Protein AF-A0A7S4IG69-F1 (afdb_monomer_lite)

Sequence (110 aa):
RLGRREEQRDLALACLEMPLWTIGATLPEVVKAAQLEHVADVFELFKRLDDELREQQDAPPRTERELSLRRALEAMDKVVRQRGGWDATRPAVAQALVEAGLPDAAQLAA

Secondary structure (DSSP, 8-state):
---HHHHHHHHHHHHHHSGGGGSSS-HHHHHHHTT-TT-S-HHHHHHHHHHHHHHHTTPPPPPHHHHHHHHHHHHHHHHHHHT--HHHHHHHHHHHHHHTT-HHHHHHH-

Organism: NCBI:txid72548

pLDDT: mean 85.39, std 8.2, range [52.72, 95.69]

Structure (mmCIF, N/CA/C/O backbone):
data_AF-A0A7S4IG69-F1
#
_entry.id   AF-A0A7S4IG69-F1
#
loop_
_atom_site.group_PDB
_atom_site.id
_atom_site.type_symbol
_atom_site.label_atom_id
_atom_site.label_alt_id
_atom_site.label_comp_id
_atom_site.label_asym_id
_atom_site.label_entity_id
_atom_site.label_seq_id
_atom_site.pdbx_PDB_ins_code
_atom_site.Cartn_x
_atom_site.Cartn_y
_atom_site.Cartn_z
_atom_site.occupancy
_atom_site.B_iso_or_equiv
_atom_site.auth_seq_id
_atom_site.auth_comp_id
_atom_site.auth_asym_id
_atom_site.auth_atom_id
_atom_site.pdbx_PDB_model_num
ATOM 1 N N . ARG A 1 1 ? 8.207 -12.059 27.969 1.00 52.72 1 ARG A N 1
ATOM 2 C CA . ARG A 1 1 ? 6.755 -12.113 27.685 1.00 52.72 1 ARG A CA 1
ATOM 3 C C . ARG A 1 1 ? 6.360 -10.695 27.338 1.00 52.72 1 ARG A C 1
ATOM 5 O O . ARG A 1 1 ? 6.442 -9.865 28.234 1.00 52.72 1 ARG A O 1
ATOM 12 N N . LEU A 1 2 ? 6.066 -10.422 26.069 1.00 54.41 2 LEU A N 1
ATOM 13 C CA . LEU A 1 2 ? 5.456 -9.151 25.686 1.00 54.41 2 LEU A CA 1
ATOM 14 C C . LEU A 1 2 ? 4.099 -9.053 26.403 1.00 54.41 2 LEU A C 1
ATOM 16 O O . LEU A 1 2 ? 3.459 -10.069 26.687 1.00 54.41 2 LEU A O 1
ATOM 20 N N . GLY A 1 3 ? 3.708 -7.857 26.819 1.00 73.88 3 GLY A N 1
ATOM 21 C CA . GLY A 1 3 ? 2.386 -7.624 27.383 1.00 73.88 3 GLY A CA 1
ATOM 22 C C . GLY A 1 3 ? 1.320 -7.785 26.299 1.00 73.88 3 GLY A C 1
ATOM 23 O O . GLY A 1 3 ? 1.557 -7.458 25.140 1.00 73.88 3 GLY A O 1
ATOM 24 N N . ARG A 1 4 ? 0.102 -8.201 26.675 1.00 79.62 4 ARG A N 1
ATOM 25 C CA . ARG A 1 4 ? -1.038 -8.353 25.739 1.00 79.62 4 ARG A CA 1
ATOM 26 C C . ARG A 1 4 ? -1.280 -7.118 24.854 1.00 79.62 4 ARG A C 1
ATOM 28 O O . ARG A 1 4 ? -1.798 -7.237 23.753 1.00 79.62 4 ARG A O 1
ATOM 35 N N . ARG A 1 5 ? -0.915 -5.927 25.343 1.00 83.56 5 ARG A N 1
ATOM 36 C CA . ARG A 1 5 ? -1.039 -4.650 24.623 1.00 83.56 5 ARG A CA 1
ATOM 37 C C . ARG A 1 5 ? -0.010 -4.486 23.498 1.00 83.56 5 ARG A C 1
ATOM 39 O O . ARG A 1 5 ? -0.321 -3.858 22.495 1.00 83.56 5 ARG A O 1
ATOM 46 N N . GLU A 1 6 ? 1.195 -5.020 23.671 1.00 84.44 6 GLU A N 1
ATOM 47 C CA . GLU A 1 6 ? 2.258 -4.983 22.658 1.00 84.44 6 GLU A CA 1
ATOM 48 C C . GLU A 1 6 ? 1.932 -5.972 21.537 1.00 84.44 6 GLU A C 1
ATOM 50 O O . GLU A 1 6 ? 1.924 -5.586 20.377 1.00 84.44 6 GLU A O 1
ATOM 55 N N . GLU A 1 7 ? 1.501 -7.187 21.891 1.00 86.19 7 GLU A N 1
ATOM 56 C CA . GLU A 1 7 ? 1.022 -8.191 20.927 1.00 86.19 7 GLU A CA 1
ATOM 57 C C . GLU A 1 7 ? -0.168 -7.671 20.101 1.00 86.19 7 GLU A C 1
ATOM 59 O O . GLU A 1 7 ? -0.216 -7.847 18.885 1.00 86.19 7 GLU A O 1
ATOM 64 N N . GLN A 1 8 ? -1.113 -6.975 20.747 1.00 87.88 8 GLN A N 1
ATOM 65 C CA . GLN A 1 8 ? -2.240 -6.342 20.060 1.00 87.88 8 GLN A CA 1
ATOM 66 C C . GLN A 1 8 ? -1.788 -5.242 19.092 1.00 87.88 8 GLN A C 1
ATOM 68 O O . GLN A 1 8 ? -2.339 -5.134 17.997 1.00 87.88 8 GLN A O 1
ATOM 73 N N . ARG A 1 9 ? -0.809 -4.422 19.490 1.00 89.56 9 ARG A N 1
ATOM 74 C CA . ARG A 1 9 ? -0.269 -3.359 18.637 1.00 89.56 9 ARG A CA 1
ATOM 75 C C . ARG A 1 9 ? 0.434 -3.944 17.419 1.00 89.56 9 ARG A C 1
ATOM 77 O O . ARG A 1 9 ? 0.191 -3.480 16.312 1.00 89.56 9 ARG A O 1
ATOM 84 N N . ASP A 1 10 ? 1.267 -4.958 17.614 1.00 88.19 10 ASP A N 1
ATOM 85 C CA . ASP A 1 10 ? 2.042 -5.568 16.535 1.00 88.19 10 ASP A CA 1
ATOM 86 C C . ASP A 1 10 ? 1.117 -6.292 15.539 1.00 88.19 10 ASP A C 1
ATOM 88 O O . ASP A 1 10 ? 1.279 -6.151 14.327 1.00 88.19 10 ASP A O 1
ATOM 92 N N . LEU A 1 11 ? 0.066 -6.963 16.031 1.00 88.25 11 LEU A N 1
ATOM 93 C CA . LEU A 1 11 ? -0.987 -7.508 15.171 1.00 88.25 11 LEU A CA 1
ATOM 94 C C . LEU A 1 11 ? -1.722 -6.403 14.401 1.00 88.25 11 LEU A C 1
ATOM 96 O O . LEU A 1 11 ? -1.999 -6.559 13.215 1.00 88.25 11 LEU A O 1
ATOM 100 N N . ALA A 1 12 ? -2.034 -5.283 15.055 1.00 89.00 12 ALA A N 1
ATOM 101 C CA . ALA A 1 12 ? -2.691 -4.162 14.397 1.00 89.00 12 ALA A CA 1
ATOM 102 C C . ALA A 1 12 ? -1.810 -3.530 13.306 1.00 89.00 12 ALA A C 1
ATOM 104 O O . ALA A 1 12 ? -2.332 -3.181 12.254 1.00 89.00 12 ALA A O 1
ATOM 105 N N . LEU A 1 13 ? -0.492 -3.441 13.512 1.00 87.75 13 LEU A N 1
ATOM 106 C CA . LEU A 1 13 ? 0.461 -2.998 12.488 1.00 87.75 13 LEU A CA 1
ATOM 107 C C . LEU A 1 13 ? 0.479 -3.951 11.284 1.00 87.75 13 LEU A C 1
ATOM 109 O O . LEU A 1 13 ? 0.338 -3.494 10.153 1.00 87.75 13 LEU A O 1
ATOM 113 N N . ALA A 1 14 ? 0.528 -5.267 11.513 1.00 86.25 14 ALA A N 1
ATOM 114 C CA . ALA A 1 14 ? 0.437 -6.258 10.436 1.00 86.25 14 ALA A CA 1
ATOM 115 C C . ALA A 1 14 ? -0.900 -6.170 9.668 1.00 86.25 14 ALA A C 1
ATOM 117 O O . ALA A 1 14 ? -0.945 -6.306 8.445 1.00 86.25 14 ALA A O 1
ATOM 118 N N . CYS A 1 15 ? -1.996 -5.882 10.379 1.00 85.25 15 CYS A N 1
ATOM 119 C CA . CYS A 1 15 ? -3.307 -5.621 9.785 1.00 85.25 15 CYS A CA 1
ATOM 120 C C . CYS A 1 15 ? -3.397 -4.297 9.019 1.00 85.25 15 CYS A C 1
ATOM 122 O O . CYS A 1 15 ? -4.439 -4.068 8.411 1.00 85.25 15 CYS A O 1
ATOM 124 N N . LEU A 1 16 ? -2.393 -3.416 9.084 1.00 83.25 16 LEU A N 1
ATOM 125 C CA . LEU A 1 16 ? -2.308 -2.202 8.268 1.00 83.25 16 LEU A CA 1
ATOM 126 C C . LEU A 1 16 ? -1.406 -2.394 7.042 1.00 83.25 16 LEU A C 1
ATOM 128 O O . LEU A 1 16 ? -1.680 -1.789 6.009 1.00 83.25 16 LEU A O 1
ATOM 132 N N . GLU A 1 17 ? -0.375 -3.241 7.134 1.00 77.50 17 GLU A N 1
ATOM 133 C CA . GLU A 1 17 ? 0.477 -3.618 5.991 1.00 77.50 17 GLU A CA 1
ATOM 134 C C . GLU A 1 17 ? -0.292 -4.428 4.943 1.00 77.50 17 GLU A C 1
ATOM 136 O O . GLU A 1 17 ? -0.147 -4.226 3.738 1.00 77.50 17 GLU A O 1
ATOM 141 N N . MET A 1 18 ? -1.150 -5.334 5.407 1.00 73.19 18 MET A N 1
ATOM 142 C CA . MET A 1 18 ? -2.124 -6.036 4.580 1.00 73.19 18 MET A CA 1
ATOM 143 C C . MET A 1 18 ? -3.503 -5.488 4.923 1.00 73.19 18 MET A C 1
ATOM 145 O O . MET A 1 18 ? -3.765 -5.303 6.106 1.00 73.19 18 MET A O 1
ATOM 149 N N . PRO A 1 19 ? -4.431 -5.281 3.971 1.00 69.31 19 PRO A N 1
ATOM 150 C CA . PRO A 1 19 ? -5.739 -4.684 4.248 1.00 69.31 19 PRO A CA 1
ATOM 151 C C . PRO A 1 19 ? -6.694 -5.632 5.004 1.00 69.31 19 PRO A C 1
ATOM 153 O O . PRO A 1 19 ? -7.892 -5.655 4.744 1.00 69.31 19 PRO A O 1
ATOM 156 N N . LEU A 1 20 ? -6.196 -6.423 5.959 1.00 75.25 20 LEU A N 1
ATOM 157 C CA . LEU A 1 20 ? -6.970 -7.306 6.833 1.00 75.25 20 LEU A CA 1
ATOM 158 C C . LEU A 1 20 ? -7.932 -6.525 7.726 1.00 75.25 20 LEU A C 1
ATOM 160 O O . LEU A 1 20 ? -8.941 -7.075 8.153 1.00 75.25 20 LEU A O 1
ATOM 164 N N . TRP A 1 21 ? -7.683 -5.229 7.938 1.00 74.56 21 TRP A N 1
ATOM 165 C CA . TRP A 1 21 ? -8.659 -4.322 8.537 1.00 74.56 21 TRP A CA 1
ATOM 166 C C . TRP A 1 21 ? -9.975 -4.254 7.750 1.00 74.56 21 TRP A C 1
ATOM 168 O O . TRP A 1 21 ? -10.957 -3.786 8.296 1.00 74.56 21 TRP A O 1
ATOM 178 N N . THR A 1 22 ? -10.046 -4.723 6.500 1.00 74.00 22 THR A N 1
ATOM 179 C CA . THR A 1 22 ? -11.320 -4.861 5.766 1.00 74.00 22 THR A CA 1
ATOM 180 C C . THR A 1 22 ? -12.165 -6.049 6.246 1.00 74.00 22 THR A C 1
ATOM 182 O O . THR A 1 22 ? -13.339 -6.155 5.891 1.00 74.00 22 THR A O 1
ATOM 185 N N . ILE A 1 23 ? -11.599 -6.938 7.071 1.00 73.44 23 ILE A N 1
ATOM 186 C CA . ILE A 1 23 ? -12.215 -8.186 7.523 1.00 73.44 23 ILE A CA 1
ATOM 187 C C . ILE A 1 23 ? -12.403 -8.129 9.044 1.00 73.44 23 ILE A C 1
ATOM 189 O O . ILE A 1 23 ? -11.529 -8.499 9.822 1.00 73.44 23 ILE A O 1
ATOM 193 N N . GLY A 1 24 ? -13.581 -7.685 9.482 1.00 78.44 24 GLY A N 1
ATOM 194 C CA . GLY A 1 24 ? -14.023 -7.832 10.876 1.00 78.44 24 GLY A CA 1
ATOM 195 C C . GLY A 1 24 ? -13.586 -6.738 11.856 1.00 78.44 24 GLY A C 1
ATOM 196 O O . GLY A 1 24 ? -13.973 -6.801 13.020 1.00 78.44 24 GLY A O 1
ATOM 197 N N . ALA A 1 25 ? -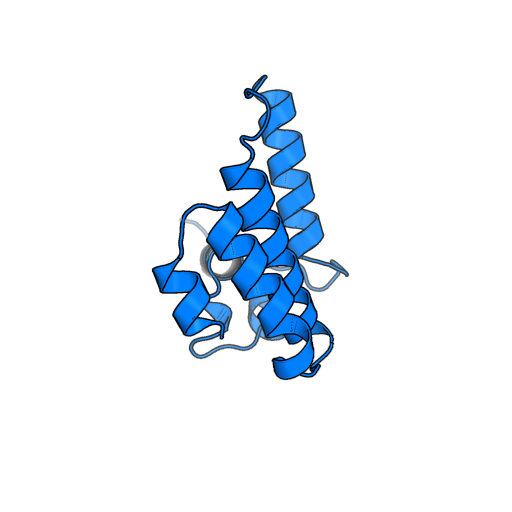12.849 -5.725 11.404 1.00 83.06 25 ALA A N 1
ATOM 198 C CA . ALA A 1 25 ? -12.609 -4.481 12.135 1.00 83.06 25 ALA A CA 1
ATOM 199 C C . ALA A 1 25 ? -12.780 -3.292 11.180 1.00 83.06 25 ALA A C 1
ATOM 201 O O . ALA A 1 25 ? -12.972 -3.474 9.984 1.00 83.06 25 ALA A O 1
ATOM 202 N N . THR A 1 26 ? -12.750 -2.067 11.684 1.00 85.06 26 THR A N 1
ATOM 203 C CA . THR A 1 26 ? -12.691 -0.860 10.853 1.00 85.06 26 THR A CA 1
ATOM 204 C C . THR A 1 26 ? -11.278 -0.282 10.858 1.00 85.06 26 THR A C 1
ATOM 206 O O . THR A 1 26 ? -10.538 -0.436 11.831 1.00 85.06 26 THR A O 1
ATOM 209 N N . LEU A 1 27 ? -10.894 0.441 9.798 1.00 83.62 27 LEU A N 1
ATOM 210 C CA . LEU A 1 27 ? -9.588 1.112 9.741 1.00 83.62 27 LEU A CA 1
ATOM 211 C C . LEU A 1 27 ? -9.308 1.983 10.991 1.00 83.62 27 LEU A C 1
ATOM 213 O O . LEU A 1 27 ? -8.229 1.834 11.559 1.00 83.62 27 LEU A O 1
ATOM 217 N N . PRO A 1 28 ? -10.244 2.812 11.509 1.00 87.38 28 PRO A N 1
ATOM 218 C CA . PRO A 1 28 ? -10.014 3.572 12.742 1.00 87.38 28 PRO A CA 1
ATOM 219 C C . PRO A 1 28 ? -9.737 2.707 13.982 1.00 87.38 28 PRO A C 1
ATOM 221 O O . PRO A 1 28 ? -8.906 3.077 14.810 1.00 87.38 28 PRO A O 1
ATOM 224 N N . GLU A 1 29 ? -10.402 1.556 14.124 1.00 88.44 29 GLU A N 1
ATOM 225 C CA . GLU A 1 29 ? -10.169 0.635 15.247 1.00 88.44 29 GLU A CA 1
ATOM 226 C C . GLU A 1 29 ? -8.774 0.014 15.179 1.00 88.44 29 GLU A C 1
ATOM 228 O O . GLU A 1 29 ? -8.081 -0.059 16.197 1.00 88.44 29 GLU A O 1
ATOM 233 N N . VAL A 1 30 ? -8.339 -0.375 13.979 1.00 89.19 30 VAL A N 1
ATOM 234 C CA . VAL A 1 30 ? -7.000 -0.931 13.760 1.00 89.19 30 VAL A CA 1
ATOM 235 C C . VAL A 1 30 ? -5.926 0.140 13.969 1.00 89.19 30 VAL A C 1
ATOM 237 O O . VAL A 1 30 ? -4.954 -0.112 14.676 1.00 89.19 30 VAL A O 1
ATOM 240 N N . VAL A 1 31 ? -6.127 1.365 13.473 1.00 89.88 31 VAL A N 1
ATOM 241 C CA . VAL A 1 31 ? -5.221 2.508 13.710 1.00 89.88 31 VAL A CA 1
ATOM 242 C C . VAL A 1 31 ? -5.082 2.816 15.203 1.00 89.88 31 VAL A C 1
ATOM 244 O O . VAL A 1 31 ? -3.972 3.035 15.694 1.00 89.88 31 VAL A O 1
ATOM 247 N N . LYS A 1 32 ? -6.187 2.780 15.955 1.00 91.31 32 LYS A N 1
ATOM 248 C CA . LYS A 1 32 ? -6.165 2.956 17.411 1.00 91.31 32 LYS A CA 1
ATOM 249 C C . LYS A 1 32 ? -5.407 1.829 18.113 1.00 91.31 32 LYS A C 1
ATOM 251 O O . LYS A 1 32 ? -4.587 2.101 18.987 1.00 91.31 32 LYS A O 1
ATOM 256 N N . ALA A 1 33 ? -5.646 0.573 17.734 1.00 91.06 33 ALA A N 1
ATOM 257 C CA . ALA A 1 33 ? -4.928 -0.575 18.291 1.00 91.06 33 ALA A CA 1
ATOM 258 C C . ALA A 1 33 ? -3.420 -0.525 17.977 1.00 91.06 33 ALA A C 1
ATOM 260 O O . ALA A 1 33 ? -2.603 -0.847 18.841 1.00 91.06 33 ALA A O 1
ATOM 261 N N . ALA A 1 34 ? -3.055 -0.025 16.792 1.00 91.06 34 ALA A N 1
ATOM 262 C CA . ALA A 1 34 ? -1.679 0.249 16.383 1.00 91.06 34 ALA A CA 1
ATOM 263 C C . ALA A 1 34 ? -1.065 1.477 17.085 1.00 91.06 34 ALA A C 1
ATOM 265 O O . ALA A 1 34 ? 0.135 1.709 16.970 1.00 91.06 34 ALA A O 1
ATOM 266 N N . GLN A 1 35 ? -1.857 2.236 17.855 1.00 92.56 35 GLN A N 1
ATOM 267 C CA . GLN A 1 35 ? -1.449 3.460 18.558 1.00 92.56 35 GLN A CA 1
ATOM 268 C C . GLN A 1 35 ? -1.019 4.588 17.603 1.00 92.56 35 GLN A C 1
ATOM 270 O O . GLN A 1 35 ? -0.194 5.434 17.942 1.00 92.56 35 GLN A O 1
ATOM 275 N N . LEU A 1 36 ? -1.620 4.620 16.411 1.00 91.56 36 LEU A N 1
ATOM 276 C CA . LEU A 1 36 ? -1.360 5.598 15.352 1.00 91.56 36 LEU A CA 1
ATOM 277 C C . LEU A 1 36 ? -2.505 6.614 15.204 1.00 91.56 36 LEU A C 1
ATOM 279 O O . LEU A 1 36 ? -2.616 7.280 14.185 1.00 91.56 36 LEU A O 1
ATOM 283 N N . GLU A 1 37 ? -3.363 6.770 16.216 1.00 90.75 37 GLU A N 1
ATOM 284 C CA . GLU A 1 37 ? -4.538 7.666 16.181 1.00 90.75 37 GLU A CA 1
ATOM 285 C C . GLU A 1 37 ? -4.203 9.158 15.986 1.00 90.75 37 GLU A C 1
ATOM 287 O O . GLU A 1 37 ? -5.062 9.948 15.604 1.00 90.75 37 GLU A O 1
ATOM 292 N N . HIS A 1 38 ? -2.945 9.535 16.216 1.00 88.38 38 HIS A N 1
ATOM 293 C CA . HIS A 1 38 ? -2.407 10.876 15.980 1.00 88.38 38 HIS A CA 1
ATOM 294 C C . HIS A 1 38 ? -1.809 11.051 14.572 1.00 88.38 38 HIS A C 1
ATOM 296 O O . HIS A 1 38 ? -1.451 12.164 14.187 1.00 88.38 38 HIS A O 1
ATOM 302 N N . VAL A 1 39 ? -1.668 9.967 13.807 1.00 86.69 39 VAL A N 1
ATOM 303 C CA . VAL A 1 39 ? -1.126 9.989 12.450 1.00 86.69 39 VAL A CA 1
ATOM 304 C C . VAL A 1 39 ? -2.257 10.333 11.490 1.00 86.69 39 VAL A C 1
ATOM 306 O O . VAL A 1 39 ? -3.196 9.562 11.315 1.00 86.69 39 VAL A O 1
ATOM 309 N N . ALA A 1 40 ? -2.155 11.500 10.852 1.00 82.06 40 ALA A N 1
ATOM 310 C CA . ALA A 1 40 ? -3.159 11.970 9.898 1.00 82.06 40 ALA A CA 1
ATOM 311 C C . ALA A 1 40 ? -3.296 11.040 8.680 1.00 82.06 40 ALA A C 1
ATOM 313 O O . ALA A 1 40 ? -4.389 10.881 8.141 1.00 82.06 40 ALA A O 1
ATOM 314 N N . ASP A 1 41 ? -2.182 10.433 8.260 1.00 83.38 41 ASP A N 1
ATOM 315 C CA . ASP A 1 41 ? -2.101 9.574 7.087 1.00 83.38 41 ASP A CA 1
ATOM 316 C C . ASP A 1 41 ? -1.173 8.376 7.342 1.00 83.38 41 ASP A C 1
ATOM 318 O O . ASP A 1 41 ? 0.051 8.477 7.259 1.00 83.38 41 ASP A O 1
ATOM 322 N N . VAL A 1 42 ? -1.764 7.231 7.686 1.00 83.19 42 VAL A N 1
ATOM 323 C CA . VAL A 1 42 ? -1.014 6.006 8.004 1.00 83.19 42 VAL A CA 1
ATOM 324 C C . VAL A 1 42 ? -0.385 5.376 6.754 1.00 83.19 42 VAL A C 1
ATOM 326 O O . VAL A 1 42 ? 0.707 4.822 6.837 1.00 83.19 42 VAL A O 1
ATOM 329 N N . PHE A 1 43 ? -1.022 5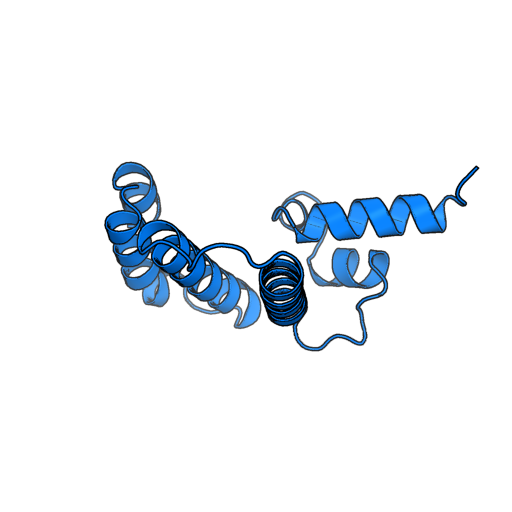.498 5.587 1.00 80.56 43 PHE A N 1
ATOM 330 C CA . PHE A 1 43 ? -0.465 4.985 4.329 1.00 80.56 43 PHE A CA 1
ATOM 331 C C . PHE A 1 43 ? 0.768 5.784 3.894 1.00 80.56 43 PHE A C 1
ATOM 333 O O . PHE A 1 43 ? 1.795 5.196 3.567 1.00 80.56 43 PHE A O 1
ATOM 340 N N . GLU A 1 44 ? 0.704 7.117 3.953 1.00 84.69 44 GLU A N 1
ATOM 341 C CA . GLU A 1 44 ? 1.847 7.980 3.646 1.00 84.69 44 GLU A CA 1
ATOM 342 C C . GLU A 1 44 ? 2.976 7.787 4.668 1.00 84.69 44 GLU A C 1
ATOM 344 O O . GLU A 1 44 ? 4.147 7.800 4.294 1.00 84.69 44 GLU A O 1
ATOM 349 N N . LEU A 1 45 ? 2.649 7.523 5.942 1.00 87.44 45 LEU A N 1
ATOM 350 C CA . LEU A 1 45 ? 3.649 7.124 6.934 1.00 87.44 45 LEU A CA 1
ATOM 351 C C . LEU A 1 45 ? 4.389 5.850 6.500 1.00 87.44 45 LEU A C 1
ATOM 353 O O . LEU A 1 45 ? 5.617 5.864 6.454 1.00 87.44 45 LEU A O 1
ATOM 357 N N . PHE A 1 46 ? 3.678 4.768 6.169 1.00 85.81 46 PHE A N 1
ATOM 358 C CA . PHE A 1 46 ? 4.324 3.520 5.743 1.00 85.81 46 PHE A CA 1
ATOM 359 C C . PHE A 1 46 ? 5.119 3.682 4.454 1.00 85.81 46 PHE A C 1
ATOM 361 O O . PHE A 1 46 ? 6.226 3.167 4.343 1.00 85.81 46 PHE A O 1
ATOM 368 N N . LYS A 1 47 ? 4.592 4.452 3.505 1.00 85.75 47 LYS A N 1
ATOM 369 C CA . LYS A 1 47 ? 5.277 4.789 2.261 1.00 85.75 47 LYS A CA 1
ATOM 370 C C . LYS A 1 47 ? 6.605 5.501 2.512 1.00 85.75 47 LYS A C 1
ATOM 372 O O . LYS A 1 47 ? 7.615 5.124 1.923 1.00 85.75 47 LYS A O 1
ATOM 377 N N . ARG A 1 48 ? 6.610 6.496 3.404 1.00 89.25 48 ARG A N 1
ATOM 378 C CA . ARG A 1 48 ? 7.827 7.214 3.787 1.00 89.25 48 ARG A CA 1
ATOM 379 C C . ARG A 1 48 ? 8.821 6.287 4.483 1.00 89.25 48 ARG A C 1
ATOM 381 O O . ARG A 1 48 ? 9.994 6.322 4.144 1.00 89.25 48 ARG A O 1
ATOM 388 N N . LEU A 1 49 ? 8.356 5.444 5.406 1.00 89.69 49 LEU A N 1
ATOM 389 C CA . LEU A 1 49 ? 9.212 4.471 6.096 1.00 89.69 49 LEU A CA 1
ATOM 390 C C . LEU A 1 49 ? 9.839 3.458 5.124 1.00 89.69 49 LEU A C 1
ATOM 392 O O . LEU A 1 49 ? 11.009 3.124 5.273 1.00 89.69 49 LEU A O 1
ATOM 396 N N . ASP A 1 50 ? 9.089 2.998 4.120 1.00 89.06 50 ASP A N 1
ATOM 397 C CA . ASP A 1 50 ? 9.599 2.115 3.063 1.00 89.06 50 ASP A CA 1
ATOM 398 C C . ASP A 1 50 ? 10.663 2.824 2.207 1.00 89.06 50 ASP A C 1
ATOM 400 O O . ASP A 1 50 ? 11.718 2.260 1.929 1.00 89.06 50 ASP A O 1
ATOM 404 N N . ASP A 1 51 ? 10.439 4.088 1.835 1.00 90.25 51 ASP A N 1
ATOM 405 C CA . ASP A 1 51 ? 11.429 4.873 1.086 1.00 90.25 51 ASP A CA 1
ATOM 406 C C . ASP A 1 51 ? 12.698 5.159 1.918 1.00 90.25 51 ASP A C 1
ATOM 408 O O . ASP A 1 51 ? 13.805 4.968 1.414 1.00 90.25 51 ASP A O 1
ATOM 412 N N . GLU A 1 52 ? 12.555 5.527 3.197 1.00 92.31 52 GLU A N 1
ATOM 413 C CA . GLU A 1 52 ? 13.671 5.724 4.137 1.00 92.31 52 GLU A CA 1
ATOM 414 C C . GLU A 1 52 ? 14.484 4.433 4.326 1.00 92.31 52 GLU A C 1
ATOM 416 O O . GLU A 1 52 ? 15.715 4.456 4.307 1.00 92.31 52 GLU A O 1
ATOM 421 N N . LEU A 1 53 ? 13.812 3.287 4.484 1.00 92.62 53 LEU A N 1
ATOM 422 C CA . LEU A 1 53 ? 14.474 1.992 4.642 1.00 92.62 53 LEU A CA 1
ATOM 423 C C . LEU A 1 53 ? 15.261 1.608 3.386 1.00 92.62 53 LEU A C 1
ATOM 425 O O . LEU A 1 53 ? 16.385 1.116 3.488 1.00 92.62 53 LEU A O 1
ATOM 429 N N . ARG A 1 54 ? 14.695 1.850 2.201 1.00 93.06 54 ARG A N 1
ATOM 430 C CA . ARG A 1 54 ? 15.379 1.610 0.925 1.00 93.06 54 ARG A CA 1
ATOM 431 C C . ARG A 1 54 ? 16.624 2.473 0.773 1.00 93.06 54 ARG A C 1
ATOM 433 O O . ARG A 1 54 ? 17.645 1.958 0.331 1.00 93.06 54 ARG A O 1
ATOM 440 N N . GLU A 1 55 ? 16.553 3.746 1.154 1.00 92.94 55 GLU A N 1
ATOM 441 C CA . GLU A 1 55 ? 17.708 4.650 1.140 1.00 92.94 55 GLU A CA 1
ATOM 442 C C . GLU A 1 55 ? 18.804 4.166 2.101 1.00 92.94 55 GLU A C 1
ATOM 444 O O . GLU A 1 55 ? 19.964 4.053 1.713 1.00 92.94 55 GLU A O 1
ATOM 449 N N . GLN A 1 56 ? 18.436 3.783 3.328 1.00 95.44 56 GLN A N 1
ATOM 450 C CA . GLN A 1 56 ? 19.378 3.236 4.315 1.00 95.44 56 GLN A CA 1
ATOM 451 C C . GLN A 1 56 ? 20.060 1.942 3.850 1.00 95.44 56 GLN A C 1
ATOM 453 O O . GLN A 1 56 ? 21.181 1.650 4.266 1.00 95.44 56 GLN A O 1
ATOM 458 N N . GLN A 1 57 ? 19.378 1.156 3.017 1.00 95.69 57 GLN A N 1
ATOM 459 C CA . GLN A 1 57 ? 19.878 -0.108 2.481 1.00 95.69 57 GLN A CA 1
ATOM 460 C C . GLN A 1 57 ? 20.623 0.038 1.147 1.00 95.69 57 GLN A C 1
ATOM 462 O O . GLN A 1 57 ? 21.044 -0.981 0.603 1.00 95.69 57 GLN A O 1
ATOM 467 N N . ASP A 1 58 ? 20.769 1.259 0.615 1.00 94.06 58 ASP A N 1
ATOM 468 C CA . ASP A 1 58 ? 21.269 1.512 -0.746 1.00 94.06 58 ASP A CA 1
ATOM 469 C C . ASP A 1 58 ? 20.547 0.632 -1.787 1.00 94.06 58 ASP A C 1
ATOM 471 O O . ASP A 1 58 ? 21.136 0.015 -2.679 1.00 94.06 58 ASP A O 1
ATOM 475 N N . ALA A 1 59 ? 19.229 0.490 -1.608 1.00 94.12 59 ALA A N 1
ATOM 476 C CA . ALA A 1 59 ? 18.415 -0.368 -2.446 1.00 94.12 59 ALA A CA 1
ATOM 477 C C . ALA A 1 59 ? 18.393 0.166 -3.889 1.00 94.12 59 ALA A C 1
ATOM 479 O O . ALA A 1 59 ? 18.348 1.381 -4.106 1.00 94.12 59 ALA A O 1
ATOM 480 N N . PRO A 1 60 ? 18.343 -0.721 -4.901 1.00 93.25 60 PRO A N 1
ATOM 481 C CA . PRO A 1 60 ? 18.263 -0.289 -6.289 1.00 93.25 60 PRO A CA 1
ATOM 482 C C . PRO A 1 60 ? 17.022 0.589 -6.530 1.00 93.25 60 PRO A C 1
ATOM 484 O O . PRO A 1 60 ? 16.031 0.478 -5.799 1.00 93.25 60 PRO A O 1
ATOM 487 N N . PRO A 1 61 ? 17.016 1.437 -7.572 1.00 91.44 61 PRO A N 1
ATOM 488 C CA . PRO A 1 61 ? 15.821 2.178 -7.960 1.00 91.44 61 PRO A CA 1
ATOM 489 C C . PRO A 1 61 ? 14.625 1.247 -8.176 1.00 91.44 61 PRO A C 1
ATOM 491 O O . PRO A 1 61 ? 14.782 0.113 -8.636 1.00 91.44 61 PRO A O 1
ATOM 494 N N . ARG A 1 62 ? 13.419 1.725 -7.849 1.00 91.50 62 ARG A N 1
ATOM 495 C CA . ARG A 1 62 ? 12.193 0.959 -8.102 1.00 91.50 62 ARG A CA 1
ATOM 496 C C . ARG A 1 62 ? 12.028 0.713 -9.597 1.00 91.50 62 ARG A C 1
ATOM 498 O O . ARG A 1 62 ? 12.239 1.603 -10.417 1.00 91.50 62 ARG A O 1
ATOM 505 N N . THR A 1 63 ? 11.600 -0.491 -9.933 1.00 93.88 63 THR A N 1
ATOM 506 C CA . THR A 1 63 ? 11.201 -0.861 -11.288 1.00 93.88 63 THR A CA 1
ATOM 507 C C . THR A 1 63 ? 9.890 -0.174 -11.675 1.00 93.88 63 THR A C 1
ATOM 509 O O . THR A 1 63 ? 9.052 0.129 -10.823 1.00 93.88 63 THR A O 1
ATOM 512 N N . GLU A 1 64 ? 9.650 -0.013 -12.978 1.00 92.44 64 GLU A N 1
ATOM 513 C CA . GLU A 1 64 ? 8.369 0.492 -13.502 1.00 92.44 64 GLU A CA 1
ATOM 514 C C . GLU A 1 64 ? 7.167 -0.318 -12.999 1.00 92.44 64 GLU A C 1
ATOM 516 O O . GLU A 1 64 ? 6.104 0.230 -12.700 1.00 92.44 64 GLU A O 1
ATOM 521 N N . ARG A 1 65 ? 7.346 -1.631 -12.823 1.00 92.00 65 ARG A N 1
ATOM 522 C CA . ARG A 1 65 ? 6.325 -2.507 -12.246 1.00 92.00 65 ARG A CA 1
ATOM 523 C C . ARG A 1 65 ? 5.989 -2.116 -10.807 1.00 92.00 65 ARG A C 1
ATOM 525 O O . ARG A 1 65 ? 4.813 -1.982 -10.480 1.00 92.00 65 ARG A O 1
ATOM 532 N N . GLU A 1 66 ? 6.992 -1.915 -9.953 1.00 91.00 66 GLU A N 1
ATOM 533 C CA . GLU A 1 66 ? 6.786 -1.497 -8.557 1.00 91.00 66 GLU A CA 1
ATOM 534 C C . GLU A 1 66 ? 6.128 -0.116 -8.468 1.00 91.00 66 GLU A C 1
ATOM 536 O O . GLU A 1 66 ? 5.213 0.084 -7.668 1.00 91.00 66 GLU A O 1
ATOM 541 N N . LEU A 1 67 ? 6.544 0.825 -9.319 1.00 92.25 67 LEU A N 1
ATOM 542 C CA . LEU A 1 67 ? 5.942 2.158 -9.393 1.00 92.25 67 LEU A CA 1
ATOM 543 C C . LEU A 1 67 ? 4.475 2.098 -9.840 1.00 92.25 67 LEU A C 1
ATOM 545 O O . LEU A 1 67 ? 3.629 2.821 -9.315 1.00 92.25 67 LEU A O 1
ATOM 549 N N . SER A 1 68 ? 4.150 1.215 -10.782 1.00 90.62 68 SER A N 1
ATOM 550 C CA . SER A 1 68 ? 2.779 1.005 -11.264 1.00 90.62 68 SER A CA 1
ATOM 551 C C . SER A 1 68 ? 1.880 0.383 -10.193 1.00 90.62 68 SER A C 1
ATOM 553 O O . SER A 1 68 ? 0.772 0.865 -9.966 1.00 90.62 68 SER A O 1
ATOM 555 N N . LEU A 1 69 ? 2.379 -0.610 -9.450 1.00 89.56 69 LEU A N 1
ATOM 556 C CA . LEU A 1 69 ? 1.655 -1.184 -8.309 1.00 89.56 69 LEU A CA 1
ATOM 557 C C . LEU A 1 69 ? 1.395 -0.149 -7.212 1.00 89.56 69 LEU A C 1
ATOM 559 O O . LEU A 1 69 ? 0.288 -0.076 -6.681 1.00 89.56 69 LEU A O 1
ATOM 563 N N . ARG A 1 70 ? 2.386 0.691 -6.902 1.00 89.56 70 ARG A N 1
ATOM 564 C CA . ARG A 1 70 ? 2.239 1.756 -5.905 1.00 89.56 70 ARG A CA 1
ATOM 565 C C . ARG A 1 70 ? 1.186 2.786 -6.322 1.00 89.56 70 ARG A C 1
ATOM 567 O O . ARG A 1 70 ? 0.346 3.139 -5.502 1.00 89.56 70 ARG A O 1
ATOM 574 N N . ARG A 1 71 ? 1.148 3.175 -7.603 1.00 89.75 71 ARG A N 1
ATOM 575 C CA . ARG A 1 71 ? 0.084 4.035 -8.158 1.00 89.75 71 ARG A CA 1
ATOM 576 C C . ARG A 1 71 ? -1.307 3.402 -8.028 1.00 89.75 71 ARG A C 1
ATOM 578 O O . ARG A 1 71 ? -2.255 4.093 -7.661 1.00 89.75 71 ARG A O 1
ATOM 585 N N . ALA A 1 72 ? -1.434 2.097 -8.283 1.00 88.44 72 ALA A N 1
ATOM 586 C CA . ALA A 1 72 ? -2.699 1.382 -8.097 1.00 88.44 72 ALA A CA 1
ATOM 587 C C . ALA A 1 72 ? -3.154 1.405 -6.625 1.00 88.44 72 ALA A C 1
ATOM 589 O O . ALA A 1 72 ? -4.318 1.696 -6.346 1.00 88.44 72 ALA A O 1
ATOM 590 N N . LEU A 1 73 ? -2.239 1.145 -5.683 1.00 86.62 73 LEU A N 1
ATOM 591 C CA . LEU A 1 73 ? -2.520 1.174 -4.242 1.00 86.62 73 LEU A CA 1
ATOM 592 C C . LEU A 1 73 ? -2.942 2.567 -3.759 1.00 86.62 73 LEU A C 1
ATOM 594 O O . LEU A 1 73 ? -3.948 2.680 -3.065 1.00 86.62 73 LEU A O 1
ATOM 598 N N . GLU A 1 74 ? -2.236 3.622 -4.172 1.00 85.62 74 GLU A N 1
ATOM 599 C CA . GLU A 1 74 ? -2.577 5.013 -3.830 1.00 85.62 74 GLU A CA 1
ATOM 600 C C . GLU A 1 74 ? -3.978 5.400 -4.332 1.00 85.62 74 GLU A C 1
ATOM 602 O O . GLU A 1 74 ? -4.760 6.037 -3.621 1.00 85.62 74 GLU A O 1
ATOM 607 N N . ALA A 1 75 ? -4.332 4.978 -5.548 1.00 85.38 75 ALA A N 1
ATOM 608 C CA . ALA A 1 75 ? -5.660 5.209 -6.099 1.00 85.38 75 ALA A CA 1
ATOM 609 C C . ALA A 1 75 ? -6.753 4.477 -5.293 1.00 85.38 75 ALA A C 1
ATOM 611 O O . ALA A 1 75 ? -7.780 5.077 -4.967 1.00 85.38 75 ALA A O 1
ATOM 612 N N . MET A 1 76 ? -6.531 3.213 -4.917 1.00 84.06 76 MET A N 1
ATOM 613 C CA . MET A 1 76 ? -7.474 2.441 -4.096 1.00 84.06 76 MET A CA 1
ATOM 614 C C . MET A 1 76 ? -7.626 3.013 -2.677 1.00 84.06 76 MET A C 1
ATOM 616 O O . MET A 1 76 ? -8.749 3.162 -2.192 1.00 84.06 76 MET A O 1
ATOM 620 N N . ASP A 1 77 ? -6.528 3.402 -2.030 1.00 81.06 77 ASP A N 1
ATOM 621 C CA . ASP A 1 77 ? -6.540 4.028 -0.700 1.00 81.06 77 ASP A CA 1
ATOM 622 C C . ASP A 1 77 ? -7.341 5.342 -0.701 1.00 81.06 77 ASP A C 1
ATOM 624 O O . ASP A 1 77 ? -8.184 5.581 0.171 1.00 81.06 77 ASP A O 1
ATOM 628 N N . LYS A 1 78 ? -7.191 6.158 -1.752 1.00 79.75 78 LYS A N 1
ATOM 629 C CA . LYS A 1 78 ? -7.978 7.386 -1.925 1.00 79.75 78 LYS A CA 1
ATOM 630 C C . LYS A 1 78 ? -9.488 7.122 -1.944 1.00 79.75 78 LYS A C 1
ATOM 632 O O . LYS A 1 78 ? -10.238 7.902 -1.354 1.00 79.75 78 LYS A O 1
ATOM 637 N N . VAL A 1 79 ? -9.943 6.036 -2.576 1.00 81.81 79 VAL A N 1
ATOM 638 C CA . VAL A 1 79 ? -11.371 5.654 -2.616 1.00 81.81 79 VAL A CA 1
ATOM 639 C C . VAL A 1 79 ? -11.890 5.356 -1.213 1.00 81.81 79 VAL A C 1
ATOM 641 O O . VAL A 1 79 ? -12.922 5.902 -0.815 1.00 81.81 79 V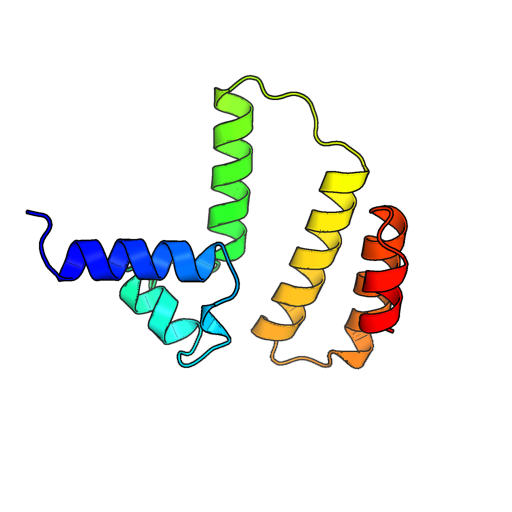AL A O 1
ATOM 644 N N . VAL A 1 80 ? -11.146 4.549 -0.451 1.00 75.81 80 VAL A N 1
ATOM 645 C CA . VAL A 1 80 ? -11.482 4.184 0.934 1.00 75.81 80 VAL A CA 1
ATOM 646 C C . VAL A 1 80 ? -11.604 5.435 1.806 1.00 7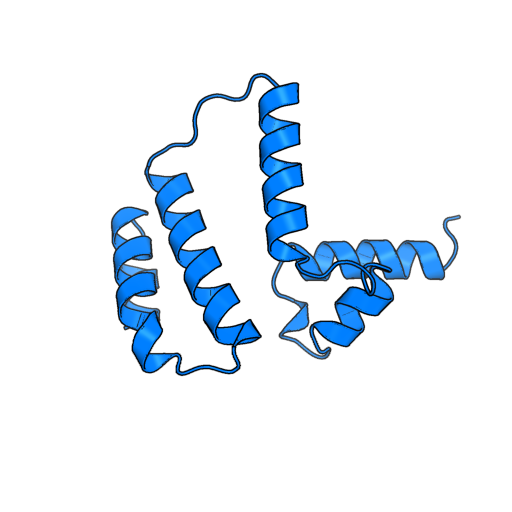5.81 80 VAL A C 1
ATOM 648 O O . VAL A 1 80 ? -12.577 5.596 2.544 1.00 75.81 80 VAL A O 1
ATOM 651 N N . ARG A 1 81 ? -10.643 6.356 1.699 1.00 71.69 81 ARG A N 1
ATOM 652 C CA . ARG A 1 81 ? -10.560 7.547 2.558 1.00 71.69 81 ARG A CA 1
ATOM 653 C C . ARG A 1 81 ? -11.595 8.600 2.253 1.00 71.69 81 ARG A C 1
ATOM 655 O O . ARG A 1 81 ? -12.204 9.156 3.162 1.00 71.69 81 ARG A O 1
ATOM 662 N N . GLN A 1 82 ? -11.790 8.885 0.971 1.00 73.44 82 GLN A N 1
ATOM 663 C CA . GLN A 1 82 ? -12.737 9.908 0.544 1.00 73.44 82 GLN A CA 1
ATOM 664 C C . GLN A 1 82 ? -14.184 9.420 0.641 1.00 73.44 82 GLN A C 1
ATOM 666 O O . GLN A 1 82 ? -15.092 10.193 0.343 1.00 73.44 82 GLN A O 1
ATOM 671 N N . ARG A 1 83 ? -14.407 8.150 1.036 1.00 65.19 83 ARG A N 1
ATOM 672 C CA . ARG A 1 83 ? -15.705 7.461 0.928 1.00 65.19 83 ARG A CA 1
ATOM 673 C C . ARG A 1 83 ? -16.327 7.702 -0.455 1.00 65.19 83 ARG A C 1
ATOM 675 O O . ARG A 1 83 ? -17.524 7.946 -0.582 1.00 65.19 83 ARG A O 1
ATOM 682 N N . GLY A 1 84 ? -15.456 7.755 -1.462 1.00 65.12 84 GLY A N 1
ATOM 683 C CA . GLY A 1 84 ? -15.743 8.282 -2.788 1.00 65.12 84 GLY A CA 1
ATOM 684 C C . GLY A 1 84 ? -16.123 7.191 -3.781 1.00 65.12 84 GLY A C 1
ATOM 685 O O . GLY A 1 84 ? -16.073 6.001 -3.480 1.00 65.12 84 GLY A O 1
ATOM 686 N N . GLY A 1 85 ? -16.497 7.613 -4.991 1.00 77.50 85 GLY A N 1
ATOM 687 C CA . GLY A 1 85 ? -16.979 6.724 -6.045 1.00 77.50 85 GLY A CA 1
ATOM 688 C C . GLY A 1 85 ? -15.867 5.875 -6.649 1.00 77.50 85 GLY A C 1
ATOM 689 O O . GLY A 1 85 ? -15.106 6.363 -7.486 1.00 77.50 85 GLY A O 1
ATOM 690 N N . TRP A 1 86 ? -15.825 4.596 -6.267 1.00 85.31 86 TRP A N 1
ATOM 691 C CA . TRP A 1 86 ? -15.007 3.563 -6.911 1.00 85.31 86 TRP A CA 1
ATOM 692 C C . TRP A 1 86 ? -15.082 3.651 -8.441 1.00 85.31 86 TRP A C 1
ATOM 694 O O . TRP A 1 86 ? -14.049 3.626 -9.100 1.00 85.31 86 TRP A O 1
ATOM 704 N N . ASP A 1 87 ? -16.271 3.896 -8.994 1.00 87.19 87 ASP A N 1
ATOM 705 C CA . ASP A 1 87 ? -16.513 4.006 -10.437 1.00 87.19 87 ASP A CA 1
ATOM 706 C C . ASP A 1 87 ? -15.650 5.052 -11.156 1.00 87.19 87 ASP A C 1
ATOM 708 O O . ASP A 1 87 ? -15.314 4.870 -12.326 1.00 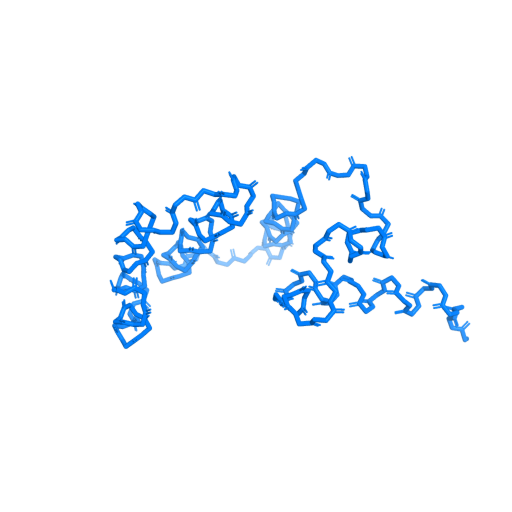87.19 87 ASP A O 1
ATOM 712 N N . ALA A 1 88 ? -15.279 6.141 -10.476 1.00 85.94 88 ALA A N 1
ATOM 713 C CA . ALA A 1 88 ? -14.423 7.179 -11.046 1.00 85.94 88 ALA A CA 1
ATOM 714 C C . ALA A 1 88 ? -12.932 6.814 -10.973 1.00 85.94 88 ALA A C 1
ATOM 716 O O . ALA A 1 88 ? -12.145 7.243 -11.815 1.00 85.94 88 ALA A O 1
ATOM 717 N N . THR A 1 89 ? -12.537 6.020 -9.977 1.00 86.75 89 THR A N 1
ATOM 718 C CA . THR A 1 89 ? -11.137 5.647 -9.735 1.00 86.75 89 THR A CA 1
ATOM 719 C C . THR A 1 89 ? -10.755 4.330 -10.408 1.00 86.75 89 THR A C 1
ATOM 721 O O . THR A 1 89 ? -9.596 4.145 -10.785 1.00 86.75 89 THR A O 1
ATOM 724 N N . ARG A 1 90 ? -11.722 3.434 -10.620 1.00 89.06 90 ARG A N 1
ATOM 725 C CA . ARG A 1 90 ? -11.510 2.107 -11.197 1.00 89.06 90 ARG A CA 1
ATOM 726 C C . ARG A 1 90 ? -10.732 2.110 -12.528 1.00 89.06 90 ARG A C 1
ATOM 728 O O . ARG A 1 90 ? -9.837 1.277 -12.652 1.00 89.06 90 ARG A O 1
ATOM 735 N N . PRO A 1 91 ? -10.916 3.065 -13.478 1.00 91.31 91 PRO A N 1
ATOM 736 C CA . PRO A 1 91 ? -10.150 3.050 -14.727 1.00 91.31 91 PRO A CA 1
ATOM 737 C C . PRO A 1 91 ? -8.663 3.340 -14.496 1.00 91.31 91 PRO A C 1
ATOM 739 O O . PRO A 1 91 ? -7.806 2.739 -15.139 1.00 91.31 91 PRO A O 1
ATOM 742 N N . ALA A 1 92 ? -8.347 4.229 -13.548 1.00 89.56 92 ALA A N 1
ATOM 743 C CA . ALA A 1 92 ? -6.969 4.550 -13.188 1.00 89.56 92 ALA A CA 1
ATOM 744 C C . ALA A 1 92 ? -6.279 3.367 -12.491 1.00 89.56 92 ALA A C 1
ATOM 746 O O . ALA A 1 92 ? -5.116 3.082 -12.773 1.00 89.56 92 ALA A O 1
ATOM 747 N N . VAL A 1 93 ? -7.004 2.643 -11.629 1.00 89.94 93 VAL A N 1
ATOM 748 C CA . VAL A 1 93 ? -6.505 1.415 -10.988 1.00 89.94 93 VAL A CA 1
ATOM 749 C C . VAL A 1 93 ? -6.257 0.324 -12.030 1.00 89.94 93 VAL A C 1
ATOM 751 O O . VAL A 1 93 ? -5.173 -0.256 -12.050 1.00 89.94 93 VAL A O 1
ATOM 754 N N . ALA A 1 94 ? -7.217 0.075 -12.925 1.00 92.31 94 ALA A N 1
ATOM 755 C CA . ALA A 1 94 ? -7.086 -0.931 -13.977 1.00 92.31 94 ALA A CA 1
ATOM 756 C C . ALA A 1 94 ? -5.884 -0.641 -14.892 1.00 92.31 94 ALA A C 1
ATOM 758 O O . ALA A 1 94 ? -5.070 -1.530 -15.138 1.00 92.31 94 ALA A O 1
ATOM 759 N N . GLN A 1 95 ? -5.710 0.612 -15.323 1.00 93.19 95 GLN A N 1
ATOM 760 C CA . GLN A 1 95 ? -4.562 1.022 -16.136 1.00 93.19 95 GLN A CA 1
ATOM 761 C C . GLN A 1 95 ? -3.226 0.783 -15.411 1.00 93.19 95 GLN A C 1
ATOM 763 O O . GLN A 1 95 ? -2.306 0.201 -15.985 1.00 93.19 95 GLN A O 1
ATOM 768 N N . ALA A 1 96 ? -3.128 1.165 -14.135 1.00 91.31 96 ALA A N 1
ATOM 769 C CA . ALA A 1 96 ? -1.923 0.947 -13.338 1.00 91.31 96 ALA A CA 1
ATOM 770 C C . ALA A 1 96 ? -1.601 -0.552 -13.150 1.00 91.31 96 ALA A C 1
ATOM 772 O O . ALA A 1 96 ? -0.434 -0.944 -13.160 1.00 91.31 96 ALA A O 1
ATOM 773 N N . LEU A 1 97 ? -2.618 -1.413 -13.035 1.00 92.38 97 LEU A N 1
ATOM 774 C CA . LEU A 1 97 ? -2.438 -2.867 -12.970 1.00 92.38 97 LEU A CA 1
ATOM 775 C C . LEU A 1 97 ? -1.970 -3.462 -14.308 1.00 92.38 97 LEU A C 1
ATOM 777 O O . LEU A 1 97 ? -1.123 -4.357 -14.308 1.00 92.38 97 LEU A O 1
ATOM 781 N N . VAL A 1 98 ? -2.444 -2.945 -15.448 1.00 93.50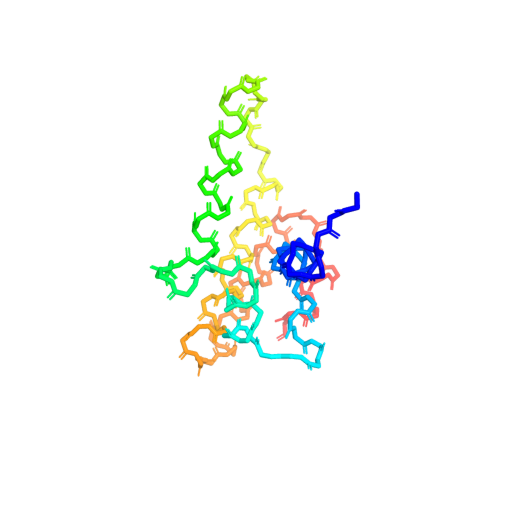 98 VAL A N 1
ATOM 782 C CA . VAL A 1 98 ? -1.923 -3.327 -16.775 1.00 93.50 98 VAL A CA 1
ATOM 783 C C . VAL A 1 98 ? -0.451 -2.934 -16.913 1.00 93.50 98 VAL A C 1
ATOM 785 O O . VAL A 1 98 ? 0.358 -3.770 -17.311 1.00 93.50 98 VAL A O 1
ATOM 788 N N . GLU A 1 99 ? -0.083 -1.709 -16.528 1.00 92.19 99 GLU A N 1
ATOM 789 C CA . GLU A 1 99 ? 1.312 -1.231 -16.536 1.00 92.19 99 GLU A CA 1
ATOM 790 C C . GLU A 1 99 ? 2.213 -2.053 -15.601 1.00 92.19 99 GLU A C 1
ATOM 792 O O . GLU A 1 99 ? 3.378 -2.303 -15.906 1.00 92.19 99 GLU A O 1
ATOM 797 N N . ALA A 1 100 ? 1.659 -2.566 -14.499 1.00 91.50 100 ALA A N 1
ATOM 798 C CA . ALA A 1 100 ? 2.346 -3.506 -13.618 1.00 91.50 100 ALA A CA 1
ATOM 799 C C . ALA A 1 100 ? 2.492 -4.923 -14.212 1.00 91.50 100 ALA A C 1
ATOM 801 O O . ALA A 1 100 ? 3.121 -5.786 -13.596 1.00 91.50 100 ALA A O 1
ATOM 802 N N . GLY A 1 101 ? 1.924 -5.202 -15.387 1.00 91.38 101 GLY A N 1
ATOM 803 C CA . GLY A 1 101 ? 1.907 -6.533 -15.991 1.00 91.38 101 GLY A CA 1
ATOM 804 C C . GLY A 1 101 ? 0.975 -7.505 -15.262 1.00 91.38 101 GLY A C 1
ATOM 805 O O . GLY A 1 101 ? 1.304 -8.684 -15.141 1.00 91.38 101 GLY A O 1
ATOM 806 N N . LEU A 1 102 ? -0.152 -7.010 -14.738 1.00 91.50 102 LEU A N 1
ATOM 807 C CA . LEU A 1 102 ? -1.213 -7.785 -14.085 1.00 91.50 102 LEU A CA 1
ATOM 808 C C . LEU A 1 102 ? -2.569 -7.578 -14.795 1.00 91.50 102 LEU A C 1
ATOM 810 O O . LEU A 1 102 ? -3.509 -7.048 -14.197 1.00 91.50 102 LEU A O 1
ATOM 814 N N . PRO A 1 103 ? -2.705 -7.984 -16.071 1.00 89.00 103 PRO A N 1
ATOM 815 C CA . PRO A 1 103 ? -3.921 -7.745 -16.852 1.00 89.00 103 PRO A CA 1
ATOM 816 C C . PRO A 1 103 ? -5.158 -8.449 -16.276 1.00 89.00 103 PRO A C 1
ATOM 818 O O . PRO A 1 103 ? -6.250 -7.892 -16.329 1.00 89.00 103 PRO A O 1
ATOM 821 N N . ASP A 1 104 ? -4.997 -9.626 -15.669 1.00 90.94 104 ASP A N 1
ATOM 822 C CA . ASP A 1 104 ? -6.112 -10.350 -15.045 1.00 90.94 104 ASP A CA 1
ATOM 823 C C . ASP A 1 104 ? -6.643 -9.602 -13.815 1.00 90.94 104 ASP A C 1
ATOM 825 O O . ASP A 1 104 ? -7.850 -9.487 -13.616 1.00 90.94 104 ASP A O 1
ATOM 829 N N . ALA A 1 105 ? -5.747 -9.010 -13.018 1.00 85.69 105 ALA A N 1
ATOM 830 C CA . ALA A 1 105 ? -6.142 -8.162 -11.897 1.00 85.69 105 ALA A CA 1
ATOM 831 C C . ALA A 1 105 ? -6.814 -6.867 -12.382 1.00 85.69 105 ALA A C 1
ATOM 833 O O . ALA A 1 105 ? -7.758 -6.393 -11.755 1.00 85.69 105 ALA A O 1
ATOM 834 N N . ALA A 1 106 ? -6.368 -6.315 -13.515 1.00 86.00 106 ALA A N 1
ATOM 835 C CA . ALA A 1 106 ? -6.994 -5.145 -14.121 1.00 86.00 106 ALA A CA 1
ATOM 836 C C . ALA A 1 106 ? -8.440 -5.415 -14.566 1.00 86.00 106 ALA A C 1
ATOM 838 O O . ALA A 1 106 ? -9.283 -4.535 -14.422 1.00 86.00 106 ALA A O 1
ATOM 839 N N . GLN A 1 107 ? -8.751 -6.626 -15.044 1.00 85.56 107 GLN A N 1
ATOM 840 C CA . GLN A 1 107 ? -10.123 -7.017 -15.400 1.00 85.56 107 GLN A CA 1
ATOM 841 C C . GLN A 1 107 ? -11.053 -7.066 -14.185 1.00 85.56 107 GLN A C 1
ATOM 843 O O . GLN A 1 107 ? -12.222 -6.726 -14.307 1.00 85.56 107 GLN A O 1
ATOM 848 N N . LEU A 1 108 ? -10.542 -7.449 -13.012 1.00 81.00 108 LEU A N 1
ATOM 849 C CA . LEU A 1 108 ? -11.316 -7.436 -11.764 1.00 81.00 108 LEU A CA 1
ATOM 850 C C . LEU A 1 108 ? -11.597 -6.014 -11.264 1.00 81.00 108 LEU A C 1
ATOM 852 O O . LEU A 1 108 ? -12.530 -5.804 -10.492 1.00 81.00 108 LEU A O 1
ATOM 856 N N . ALA A 1 109 ? -10.777 -5.051 -11.686 1.00 73.31 109 ALA A N 1
ATOM 857 C CA . ALA A 1 109 ? -10.962 -3.639 -11.397 1.00 73.31 109 ALA A CA 1
ATOM 858 C C . ALA A 1 109 ? -11.792 -2.903 -12.467 1.00 73.31 109 ALA A C 1
ATOM 860 O O . ALA A 1 109 ? -12.138 -1.749 -12.237 1.00 73.31 109 ALA A O 1
ATOM 861 N N . ALA A 1 110 ? -12.101 -3.517 -13.616 1.00 61.19 110 ALA A N 1
ATOM 862 C CA . ALA A 1 110 ? -12.882 -2.912 -14.703 1.00 61.19 110 ALA A CA 1
ATOM 863 C C . ALA A 1 110 ? -14.393 -3.005 -14.445 1.00 61.19 110 ALA A C 1
ATOM 865 O O . ALA A 1 110 ? -15.079 -1.974 -14.646 1.00 61.19 110 ALA A O 1
#

Radius of gyration: 15.96 Å; chains: 1; bounding box: 38×24×44 Å

Foldseek 3Di:
DDPPLVVQLVVLVVCVVPVCCVPPHHPCVSCVSVVNNVPPDPPVVVVVVVVVVCVVVVHDDDDQLRVLVVQLVVLVVCCVVVVDDLVVSLQSNLVSCVSNVNNVVSVVSD

InterPro domains:
  IPR060503 PAB, middle domain [PF28502] (1-37)